Protein AF-A0A7C0ZDJ1-F1 (afdb_monomer_lite)

Sequence (114 aa):
MNFIDAIEGTGCSILQRLYRSYLDSRRDDSEFIGNVKMVIEGIEAFIQAHAELMIQ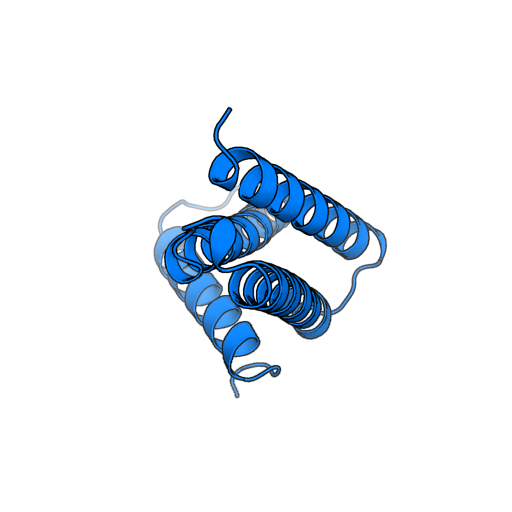SDVVVKVLYNHARQLWLEGDETEAAEKSGDGDGSEEDDSAAYRRYYFDYIYQHGVYPR

Radius of gyration: 15.92 Å; chains: 1; bounding box: 42×29×43 Å

pLDDT: mean 84.37, std 15.53, range [42.53, 98.06]

Foldseek 3Di:
DAVLCVLLVVLLVVLVVLLVVCVVVVDDLLVSLVVLLVSLVVSLVVCVVPCVSVDDSVVSSVSSLVSNLVSVLVVVVVVVPVVDDDDDPDCVVVVSVVSSVQSVCSNVPSDGDD

Secondary structure (DSSP, 8-state):
--HHHHHHHHHHHHHHHHHHHHHHHT--HHHHHHHHHHHHHHHHHHHHH-GGG---HHHHHHHHHHHHHHHHHHHHHHHHHHH-S---TTSHHHHHHHHHHHHHHHHHHSS---

Structure (mmCIF, N/CA/C/O backbone):
data_AF-A0A7C0ZDJ1-F1
#
_entry.id   AF-A0A7C0ZDJ1-F1
#
loop_
_atom_site.group_PDB
_atom_site.id
_atom_site.type_symbol
_atom_site.label_atom_id
_atom_site.label_alt_id
_atom_site.label_comp_id
_atom_site.label_asym_id
_atom_site.label_entity_id
_atom_site.label_seq_id
_atom_site.pdbx_PDB_ins_code
_atom_site.Cartn_x
_atom_site.Cartn_y
_atom_site.Cartn_z
_atom_site.occupancy
_atom_site.B_iso_or_equiv
_atom_site.auth_seq_id
_atom_site.auth_comp_id
_atom_site.auth_asym_id
_atom_site.auth_atom_id
_atom_site.pdbx_PDB_model_num
ATOM 1 N N . MET A 1 1 ? -0.540 8.609 21.889 1.00 59.97 1 MET A N 1
ATOM 2 C CA . MET A 1 1 ? -0.677 7.871 20.623 1.00 59.97 1 MET A CA 1
ATOM 3 C C . MET A 1 1 ? -2.143 7.529 20.492 1.00 59.97 1 MET A C 1
ATOM 5 O O . MET A 1 1 ? -2.674 6.916 21.414 1.00 59.97 1 MET A O 1
ATOM 9 N N . ASN A 1 2 ? -2.823 8.066 19.481 1.00 84.19 2 ASN A N 1
ATOM 10 C CA . ASN A 1 2 ? -4.236 7.760 19.260 1.00 84.19 2 ASN A CA 1
ATOM 11 C C . ASN A 1 2 ? -4.340 6.385 18.541 1.00 84.19 2 ASN A C 1
ATOM 13 O O . ASN A 1 2 ? -3.336 5.855 18.059 1.00 84.19 2 ASN A O 1
ATOM 17 N N . PHE A 1 3 ? -5.525 5.768 18.504 1.00 84.38 3 PHE A N 1
ATOM 18 C CA . PHE A 1 3 ? -5.713 4.477 17.818 1.00 84.38 3 PHE A CA 1
ATOM 19 C C . PHE A 1 3 ? -5.462 4.564 16.303 1.00 84.38 3 PHE A C 1
ATOM 21 O O . PHE A 1 3 ? -5.060 3.574 15.698 1.00 84.38 3 PHE A O 1
ATOM 28 N N . ILE A 1 4 ? -5.648 5.747 15.712 1.00 88.69 4 ILE A N 1
ATOM 29 C CA . ILE A 1 4 ? -5.416 6.020 14.289 1.00 88.69 4 ILE A CA 1
ATOM 30 C C . ILE A 1 4 ? -3.925 5.860 13.965 1.00 88.69 4 ILE A C 1
ATOM 32 O O . ILE A 1 4 ? -3.585 5.021 13.141 1.00 88.69 4 ILE A O 1
ATOM 36 N N . ASP A 1 5 ? -3.040 6.540 14.698 1.00 89.12 5 ASP A N 1
ATOM 37 C CA . ASP A 1 5 ? -1.581 6.482 14.555 1.00 89.12 5 ASP A CA 1
ATOM 38 C C . ASP A 1 5 ? -1.072 5.033 14.659 1.00 89.12 5 ASP A C 1
ATOM 40 O O . ASP A 1 5 ? -0.142 4.627 13.962 1.00 89.12 5 ASP A O 1
ATOM 44 N N . ALA A 1 6 ? -1.671 4.238 15.554 1.00 92.12 6 ALA A N 1
ATOM 45 C CA . ALA A 1 6 ? -1.299 2.840 15.754 1.00 92.12 6 ALA A CA 1
ATOM 46 C C . ALA A 1 6 ? -1.708 1.952 14.571 1.00 92.12 6 ALA A C 1
ATOM 48 O O . ALA A 1 6 ? -0.913 1.116 14.131 1.00 92.12 6 ALA A O 1
ATOM 49 N N . ILE A 1 7 ? -2.920 2.133 14.041 1.00 94.06 7 ILE A N 1
ATOM 50 C CA . ILE A 1 7 ? -3.407 1.380 12.879 1.00 94.06 7 ILE A CA 1
ATOM 51 C C . ILE A 1 7 ? -2.649 1.801 11.619 1.00 94.06 7 ILE A C 1
ATOM 53 O O . ILE A 1 7 ? -2.171 0.935 10.889 1.00 94.06 7 ILE A O 1
ATOM 57 N N . GLU A 1 8 ? -2.472 3.104 11.395 1.00 94.50 8 GLU A N 1
ATOM 58 C CA . GLU A 1 8 ? -1.689 3.644 10.281 1.00 94.50 8 GLU A CA 1
ATOM 59 C C . GLU A 1 8 ? -0.251 3.132 10.327 1.00 94.50 8 GLU A C 1
ATOM 61 O O . GLU A 1 8 ? 0.229 2.553 9.355 1.00 94.50 8 GLU A O 1
ATOM 66 N N . GLY A 1 9 ? 0.422 3.253 11.476 1.00 94.88 9 GLY A N 1
ATOM 67 C CA . GLY A 1 9 ? 1.792 2.772 11.645 1.00 94.88 9 GLY A CA 1
ATOM 68 C C . GLY A 1 9 ? 1.924 1.266 11.405 1.00 94.88 9 GLY A C 1
ATOM 69 O O . GLY A 1 9 ? 2.884 0.816 10.773 1.00 94.88 9 GLY A O 1
ATOM 70 N N . THR A 1 10 ? 0.939 0.482 11.850 1.00 96.56 10 THR A N 1
ATOM 71 C CA . THR A 1 10 ? 0.906 -0.968 11.610 1.00 96.56 10 THR A CA 1
ATOM 72 C C . THR A 1 10 ? 0.697 -1.277 10.128 1.00 96.56 10 THR A C 1
ATOM 74 O O . THR A 1 10 ? 1.449 -2.070 9.561 1.00 96.56 10 THR A O 1
ATOM 77 N N . GLY A 1 11 ? -0.269 -0.625 9.478 1.00 97.06 11 GLY A N 1
ATOM 78 C CA . GLY A 1 11 ? -0.540 -0.800 8.054 1.00 97.06 11 GLY A CA 1
ATOM 79 C C . GLY A 1 11 ? 0.656 -0.412 7.185 1.00 97.06 11 GLY A C 1
ATOM 80 O O . GLY A 1 11 ? 1.088 -1.209 6.355 1.00 97.06 11 GLY A O 1
ATOM 81 N N . CYS A 1 12 ? 1.271 0.746 7.437 1.00 96.88 12 CYS A N 1
ATOM 82 C CA . CYS A 1 12 ? 2.495 1.174 6.755 1.00 96.88 12 CYS A CA 1
ATOM 83 C C . CYS A 1 12 ? 3.639 0.166 6.945 1.00 96.88 12 CYS A C 1
ATOM 85 O O . CYS A 1 12 ? 4.319 -0.185 5.984 1.00 96.88 12 CYS A O 1
ATOM 87 N N . SER A 1 13 ? 3.813 -0.376 8.156 1.00 97.25 13 SER A N 1
ATOM 88 C CA . SER A 1 13 ? 4.843 -1.392 8.424 1.00 97.25 13 SER A CA 1
ATOM 89 C C . SER A 1 13 ? 4.610 -2.687 7.633 1.00 97.25 13 SER A C 1
ATOM 91 O O . SER A 1 13 ? 5.561 -3.278 7.113 1.00 97.25 13 SER A O 1
ATOM 93 N N . ILE A 1 14 ? 3.352 -3.125 7.511 1.00 97.62 14 ILE A N 1
ATOM 94 C CA . ILE A 1 14 ? 2.975 -4.295 6.704 1.00 97.62 14 ILE A CA 1
ATOM 95 C C . ILE A 1 14 ? 3.262 -4.031 5.223 1.00 97.62 14 ILE A C 1
ATOM 97 O O . ILE A 1 14 ? 3.913 -4.852 4.573 1.00 97.62 14 ILE A O 1
ATOM 101 N N . LEU A 1 15 ? 2.834 -2.880 4.700 1.00 97.06 15 LEU A N 1
ATOM 102 C CA . LEU A 1 15 ? 3.053 -2.486 3.307 1.00 97.06 15 LEU A CA 1
ATOM 103 C C . LEU A 1 15 ? 4.546 -2.401 2.972 1.00 97.06 15 LEU A C 1
ATOM 105 O O . LEU A 1 15 ? 4.981 -2.939 1.957 1.00 97.06 15 LEU A O 1
ATOM 109 N N . GLN A 1 16 ? 5.357 -1.828 3.863 1.00 95.06 16 GLN A N 1
ATOM 110 C CA . GLN A 1 16 ? 6.806 -1.776 3.690 1.00 95.06 16 GLN A CA 1
ATOM 111 C C . GLN A 1 16 ? 7.434 -3.177 3.673 1.00 95.06 16 GLN A C 1
ATOM 113 O O . GLN A 1 16 ? 8.360 -3.442 2.902 1.00 95.06 16 GLN A O 1
ATOM 118 N N . ARG A 1 17 ? 6.942 -4.106 4.5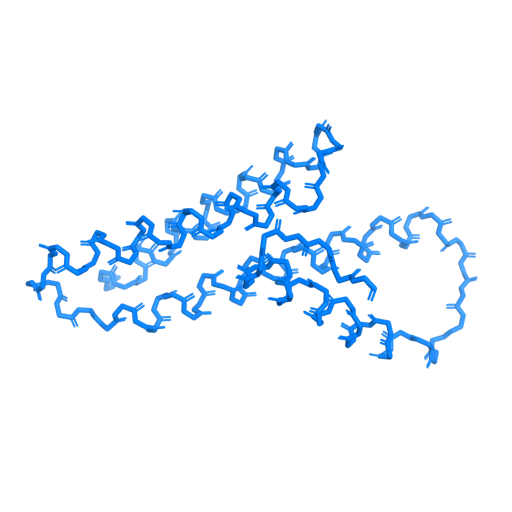02 1.00 94.31 17 ARG A N 1
ATOM 119 C CA . ARG A 1 17 ? 7.421 -5.495 4.498 1.00 94.31 17 ARG A CA 1
ATOM 120 C C . ARG A 1 17 ? 7.033 -6.228 3.214 1.00 94.31 17 ARG A C 1
ATOM 122 O O . ARG A 1 17 ? 7.871 -6.956 2.682 1.00 94.31 17 ARG A O 1
ATOM 129 N N . LEU A 1 18 ? 5.811 -6.022 2.721 1.00 93.12 18 LEU A N 1
ATOM 130 C CA . LEU A 1 18 ? 5.364 -6.547 1.430 1.00 93.12 18 LEU A CA 1
ATOM 131 C C . LEU A 1 18 ? 6.221 -6.006 0.290 1.00 93.12 18 LEU A C 1
ATOM 133 O O . LEU A 1 18 ? 6.662 -6.785 -0.549 1.00 93.12 18 LEU A O 1
ATOM 137 N N . TYR A 1 19 ? 6.520 -4.708 0.307 1.00 92.31 19 TYR A N 1
ATOM 138 C CA . TYR A 1 19 ? 7.348 -4.077 -0.712 1.00 92.31 19 TYR A CA 1
ATOM 139 C C . TYR A 1 19 ? 8.766 -4.657 -0.751 1.00 92.31 19 TYR A C 1
ATOM 141 O O . TYR A 1 19 ? 9.255 -5.041 -1.808 1.00 92.31 19 TYR A O 1
ATOM 149 N N . ARG A 1 20 ? 9.401 -4.849 0.414 1.00 90.12 20 ARG A N 1
ATOM 150 C CA . ARG A 1 20 ? 10.706 -5.534 0.487 1.00 90.12 20 ARG A CA 1
ATOM 151 C C . ARG A 1 20 ? 10.646 -6.950 -0.087 1.00 90.12 20 ARG A C 1
ATOM 153 O O . ARG A 1 20 ? 11.523 -7.338 -0.844 1.00 90.12 20 ARG A O 1
ATOM 160 N N . SER A 1 21 ? 9.593 -7.706 0.230 1.00 89.38 21 SER A N 1
ATOM 161 C CA . SER A 1 21 ? 9.411 -9.048 -0.335 1.00 89.38 21 SER A CA 1
ATOM 162 C C . SER A 1 21 ? 9.207 -9.021 -1.852 1.00 89.38 21 SER A C 1
ATOM 164 O O . SER A 1 21 ? 9.656 -9.937 -2.538 1.00 89.38 21 SER A O 1
ATOM 166 N N . TYR A 1 22 ? 8.510 -8.011 -2.373 1.00 88.75 22 TYR A N 1
ATOM 167 C CA . TYR A 1 22 ? 8.322 -7.805 -3.806 1.00 88.75 22 TYR A CA 1
ATOM 168 C C . TYR A 1 22 ? 9.672 -7.590 -4.509 1.00 88.75 22 TYR A C 1
ATOM 170 O O . TYR A 1 22 ? 9.973 -8.335 -5.446 1.00 88.75 22 TYR A O 1
ATOM 178 N N . LEU A 1 23 ? 10.516 -6.694 -3.978 1.00 86.44 23 LEU A N 1
ATOM 179 C CA . LEU A 1 23 ? 11.871 -6.445 -4.486 1.00 86.44 23 LEU A CA 1
ATOM 180 C C . LEU A 1 23 ? 12.732 -7.7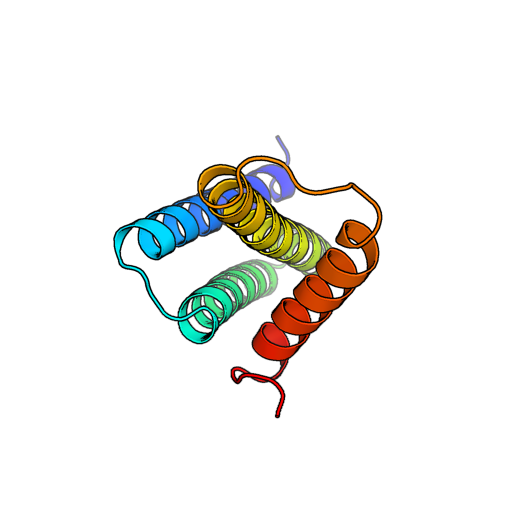18 -4.472 1.00 86.44 23 LEU A C 1
ATOM 182 O O . LEU A 1 23 ? 13.357 -8.062 -5.474 1.00 86.44 23 LEU A O 1
ATOM 186 N N . ASP A 1 24 ? 12.699 -8.474 -3.370 1.00 83.75 24 ASP A N 1
ATOM 187 C CA . ASP A 1 24 ? 13.502 -9.693 -3.208 1.00 83.75 24 ASP A CA 1
ATOM 188 C C . ASP A 1 24 ? 13.124 -10.807 -4.203 1.00 83.75 24 ASP A C 1
ATOM 190 O O . ASP A 1 24 ? 13.971 -11.627 -4.563 1.00 83.75 24 ASP A O 1
ATOM 194 N N . SER A 1 25 ? 11.859 -10.869 -4.645 1.00 75.88 25 SER A N 1
ATOM 195 C CA . SER A 1 25 ? 11.377 -11.949 -5.525 1.00 75.88 25 SER A CA 1
ATOM 196 C C . SER A 1 25 ? 11.129 -11.547 -6.984 1.00 75.88 25 SER A C 1
ATOM 198 O O . SER A 1 25 ? 10.705 -12.412 -7.750 1.00 75.88 25 SER A O 1
ATOM 200 N N . ARG A 1 26 ? 11.399 -10.290 -7.384 1.00 68.62 26 ARG A N 1
ATOM 201 C CA . ARG A 1 26 ? 11.089 -9.748 -8.729 1.00 68.62 26 ARG A CA 1
ATOM 202 C C . ARG A 1 26 ? 9.668 -10.099 -9.188 1.00 68.62 26 ARG A C 1
ATOM 204 O O . ARG A 1 26 ? 9.467 -10.623 -10.285 1.00 68.62 26 ARG A O 1
ATOM 211 N N . ARG A 1 27 ? 8.697 -9.916 -8.292 1.00 67.69 27 ARG A N 1
ATOM 212 C CA . ARG A 1 27 ? 7.293 -10.240 -8.579 1.00 67.69 27 ARG A CA 1
ATOM 213 C C . ARG A 1 27 ? 6.682 -9.208 -9.518 1.00 67.69 27 ARG A C 1
ATOM 215 O O . ARG A 1 27 ? 7.239 -8.140 -9.720 1.00 67.69 27 ARG A O 1
ATOM 222 N N . ASP A 1 28 ? 5.547 -9.564 -10.098 1.00 83.50 28 ASP A N 1
ATOM 223 C CA . ASP A 1 28 ? 4.804 -8.701 -11.012 1.00 83.50 28 ASP A CA 1
ATOM 224 C C . ASP A 1 28 ? 4.166 -7.520 -10.252 1.00 83.50 28 ASP A C 1
ATOM 226 O O . ASP A 1 28 ? 3.644 -7.721 -9.149 1.00 83.50 28 ASP A O 1
ATOM 230 N N . ASP A 1 29 ? 4.162 -6.302 -10.817 1.00 86.50 29 ASP A N 1
ATOM 231 C CA . ASP A 1 29 ? 3.560 -5.129 -10.151 1.00 86.50 29 ASP A CA 1
ATOM 232 C C . ASP A 1 29 ? 2.082 -5.359 -9.867 1.00 86.50 29 ASP A C 1
ATOM 234 O O . ASP A 1 29 ? 1.579 -4.967 -8.815 1.00 86.50 29 ASP A O 1
ATOM 238 N N . SER A 1 30 ? 1.391 -6.055 -10.775 1.00 87.75 30 SER A N 1
ATOM 239 C CA . SER A 1 30 ? -0.014 -6.415 -10.595 1.00 87.75 30 SER A CA 1
ATOM 240 C C . SER A 1 30 ? -0.247 -7.271 -9.344 1.00 87.75 30 SER A C 1
ATOM 242 O O . SER A 1 30 ? -1.233 -7.075 -8.629 1.00 87.75 30 SER A O 1
ATOM 244 N N . GLU A 1 31 ? 0.703 -8.146 -9.005 1.00 89.06 31 GLU A N 1
ATOM 245 C CA . GLU A 1 31 ? 0.659 -8.963 -7.795 1.00 89.06 31 GLU A CA 1
ATOM 246 C C . GLU A 1 31 ? 0.939 -8.113 -6.550 1.00 89.06 31 GLU A C 1
ATOM 248 O O . GLU A 1 31 ? 0.210 -8.208 -5.560 1.00 89.06 31 GLU A O 1
ATOM 253 N N . PHE A 1 32 ? 1.968 -7.257 -6.578 1.00 91.12 32 PHE A N 1
ATOM 254 C CA . PHE A 1 32 ? 2.275 -6.379 -5.445 1.00 91.12 32 PHE A CA 1
ATOM 255 C C . PHE A 1 32 ? 1.133 -5.406 -5.154 1.00 91.12 32 PHE A C 1
ATOM 257 O O . PHE A 1 32 ? 0.659 -5.342 -4.020 1.00 91.12 32 PHE A O 1
ATOM 264 N N . ILE A 1 33 ? 0.653 -4.691 -6.167 1.00 94.56 33 ILE A N 1
ATOM 265 C CA . ILE A 1 33 ? -0.424 -3.708 -6.029 1.00 94.56 33 ILE A CA 1
ATOM 266 C C . ILE A 1 33 ? -1.736 -4.405 -5.632 1.00 94.56 33 ILE A C 1
ATOM 268 O O . ILE A 1 33 ? -2.479 -3.889 -4.793 1.00 94.56 33 ILE A O 1
ATOM 272 N N . GLY A 1 34 ? -1.991 -5.618 -6.133 1.00 94.38 34 GLY A N 1
ATOM 273 C CA . GLY A 1 34 ? -3.087 -6.463 -5.654 1.00 94.38 34 GLY A CA 1
ATOM 274 C C . GLY A 1 34 ? -2.966 -6.806 -4.163 1.00 94.38 34 GLY A C 1
ATOM 275 O O . GLY A 1 34 ? -3.938 -6.687 -3.416 1.00 94.38 34 GLY A O 1
ATOM 276 N N . ASN A 1 35 ? -1.765 -7.155 -3.691 1.00 94.50 35 ASN A N 1
ATOM 277 C CA . ASN A 1 35 ? -1.505 -7.414 -2.270 1.00 94.50 35 ASN A CA 1
ATOM 278 C C . ASN A 1 35 ? -1.680 -6.160 -1.401 1.00 94.50 35 ASN A C 1
ATOM 280 O O . ASN A 1 35 ? -2.237 -6.251 -0.307 1.00 94.50 35 ASN A O 1
ATOM 284 N N . VAL A 1 36 ? -1.253 -4.989 -1.887 1.00 96.50 36 VAL A N 1
ATOM 285 C CA . VAL A 1 36 ? -1.495 -3.696 -1.227 1.00 96.50 36 VAL A CA 1
ATOM 286 C C . VAL A 1 36 ? -2.991 -3.482 -1.013 1.00 96.50 36 VAL A C 1
ATOM 288 O O . VAL A 1 36 ? -3.413 -3.184 0.105 1.00 96.50 36 VAL A O 1
ATOM 291 N N . LYS A 1 37 ? -3.798 -3.676 -2.063 1.00 97.25 37 LYS A N 1
ATOM 292 C CA . LYS A 1 37 ? -5.254 -3.534 -1.990 1.00 97.25 37 LYS A CA 1
ATOM 293 C C . LYS A 1 37 ? -5.864 -4.455 -0.937 1.00 97.25 37 LYS A C 1
ATOM 295 O O . LYS A 1 37 ? -6.610 -3.978 -0.090 1.00 97.25 37 LYS A O 1
ATOM 300 N N . MET A 1 38 ? -5.478 -5.732 -0.920 1.00 97.31 38 MET A N 1
ATOM 301 C CA . MET A 1 38 ? -5.976 -6.693 0.074 1.00 97.31 38 MET A CA 1
ATOM 302 C C . MET A 1 38 ? -5.652 -6.283 1.518 1.00 97.31 38 MET A C 1
ATOM 304 O O . MET A 1 38 ? -6.481 -6.461 2.410 1.00 97.31 38 MET A O 1
ATOM 308 N N . VAL A 1 39 ? -4.467 -5.717 1.771 1.00 97.75 39 VAL A N 1
ATOM 309 C CA . VAL A 1 39 ? -4.109 -5.206 3.106 1.00 97.75 39 VAL A CA 1
ATOM 310 C C . VAL A 1 39 ? -4.980 -4.016 3.495 1.00 97.75 39 VAL A C 1
ATOM 312 O O . VAL A 1 39 ? -5.485 -3.976 4.617 1.00 97.75 39 VAL A O 1
ATOM 315 N N . ILE A 1 40 ? -5.169 -3.061 2.582 1.00 98.06 40 ILE A N 1
ATOM 316 C CA . ILE A 1 40 ? -5.979 -1.863 2.833 1.00 98.06 40 ILE A CA 1
ATOM 317 C C . ILE A 1 40 ? -7.441 -2.245 3.088 1.00 98.06 40 ILE A C 1
ATOM 319 O O . ILE A 1 40 ? -8.010 -1.796 4.080 1.00 98.06 40 ILE A O 1
ATOM 323 N N . GLU A 1 41 ? -8.018 -3.123 2.265 1.00 97.75 41 GLU A N 1
ATOM 324 C CA . GLU A 1 41 ? -9.384 -3.636 2.440 1.00 97.75 41 GLU A CA 1
ATOM 325 C C . GLU A 1 41 ? -9.538 -4.399 3.766 1.00 97.75 41 GLU A C 1
ATOM 327 O O . GLU A 1 41 ? -10.538 -4.242 4.466 1.00 97.75 41 GLU A O 1
ATOM 332 N N . GLY A 1 42 ? -8.531 -5.183 4.167 1.00 97.75 42 GLY A N 1
ATOM 333 C CA . GLY A 1 42 ? -8.532 -5.879 5.455 1.00 97.75 42 GLY A CA 1
ATOM 334 C C . GLY A 1 42 ? -8.505 -4.929 6.657 1.00 97.75 42 GLY A C 1
ATOM 335 O O . GLY A 1 42 ? -9.221 -5.147 7.636 1.00 97.75 42 GLY A O 1
ATOM 336 N N . ILE A 1 43 ? -7.711 -3.856 6.585 1.00 96.56 43 ILE A N 1
ATOM 337 C CA . ILE A 1 43 ? -7.653 -2.824 7.632 1.00 96.56 43 ILE A CA 1
ATOM 338 C C . ILE A 1 43 ? -8.954 -2.016 7.668 1.00 96.56 43 ILE A C 1
ATOM 340 O O . ILE A 1 43 ? -9.476 -1.752 8.750 1.00 96.56 43 ILE A O 1
ATOM 344 N N . GLU A 1 44 ? -9.508 -1.661 6.510 1.00 96.44 44 GLU A N 1
ATOM 345 C CA . GLU A 1 44 ? -10.806 -0.996 6.419 1.00 96.44 44 GLU A CA 1
ATOM 346 C C . GLU A 1 44 ? -11.909 -1.848 7.057 1.00 96.44 44 GLU A C 1
ATOM 348 O O . GLU A 1 44 ? -12.642 -1.356 7.917 1.00 96.44 44 GLU A O 1
ATOM 353 N N . ALA A 1 45 ? -11.981 -3.135 6.707 1.00 96.62 45 ALA A N 1
ATOM 354 C CA . ALA A 1 45 ? -12.940 -4.068 7.288 1.00 96.62 45 ALA A CA 1
ATOM 355 C C . ALA A 1 45 ? -12.766 -4.196 8.810 1.00 96.62 45 ALA A C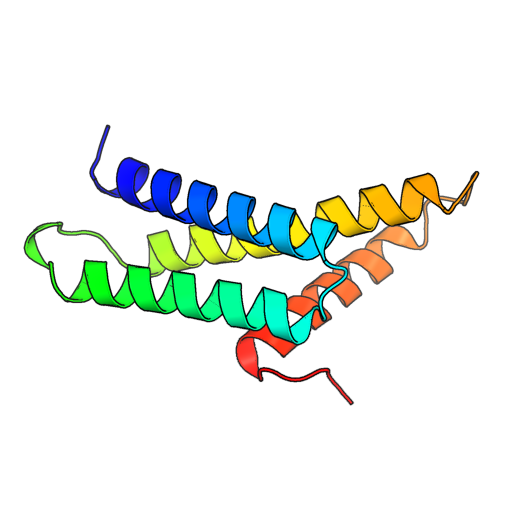 1
ATOM 357 O O . ALA A 1 45 ? -13.755 -4.242 9.543 1.00 96.62 45 ALA A O 1
ATOM 358 N N . PHE A 1 46 ? -11.523 -4.203 9.304 1.00 95.75 46 PHE A N 1
ATOM 359 C CA . PHE A 1 46 ? -11.243 -4.193 10.739 1.00 95.75 46 PHE A CA 1
ATOM 360 C C . PHE A 1 46 ? -11.798 -2.934 11.418 1.00 95.75 46 PHE A C 1
ATOM 362 O O . PHE A 1 46 ? -12.491 -3.056 12.425 1.00 95.75 46 PHE A O 1
ATOM 369 N N . ILE A 1 47 ? -11.550 -1.743 10.866 1.00 94.44 47 ILE A N 1
ATOM 370 C CA . ILE A 1 47 ? -12.055 -0.480 11.430 1.00 94.44 47 ILE A CA 1
ATOM 371 C C . ILE A 1 47 ? -13.587 -0.459 11.421 1.00 94.44 47 ILE A C 1
ATOM 373 O O . ILE A 1 47 ? -14.204 -0.118 12.428 1.00 94.44 47 ILE A O 1
ATOM 377 N N . GLN A 1 48 ? -14.208 -0.859 10.310 1.00 93.25 48 GLN A N 1
ATOM 378 C CA . GLN A 1 48 ? -15.666 -0.892 10.176 1.00 93.25 48 GLN A CA 1
ATOM 379 C C . GLN A 1 48 ? -16.322 -1.874 11.158 1.00 93.25 48 GLN A C 1
ATOM 381 O O . GLN A 1 48 ? -17.407 -1.597 11.668 1.00 93.25 48 GLN A O 1
ATOM 386 N N . ALA A 1 49 ? -15.664 -2.999 11.457 1.00 95.00 49 ALA A N 1
ATOM 387 C CA . ALA A 1 49 ? -16.134 -3.969 12.445 1.00 95.00 49 ALA A CA 1
ATOM 388 C C . ALA A 1 49 ? -16.015 -3.475 13.901 1.00 95.00 49 ALA A C 1
ATOM 390 O O . ALA A 1 49 ? -16.694 -4.016 14.771 1.00 95.00 49 ALA A O 1
ATOM 391 N N . HIS A 1 50 ? -15.190 -2.454 14.154 1.00 91.88 50 HIS A N 1
ATOM 392 C CA . HIS A 1 50 ? -14.903 -1.906 15.483 1.00 91.88 50 HIS A CA 1
ATOM 393 C C . HIS A 1 50 ? -15.273 -0.416 15.540 1.00 91.88 50 HIS A C 1
ATOM 395 O O . HIS A 1 50 ? -14.435 0.462 15.773 1.00 91.88 50 HIS A O 1
ATOM 401 N N . ALA A 1 51 ? -16.552 -0.110 15.300 1.00 82.88 51 ALA A N 1
ATOM 402 C CA . ALA A 1 51 ? -17.072 1.260 15.261 1.00 82.88 51 ALA A CA 1
ATOM 403 C C . ALA A 1 51 ? -16.848 2.045 16.574 1.00 82.88 51 ALA A C 1
ATOM 405 O O . ALA A 1 51 ? -16.825 3.278 16.563 1.00 82.88 51 ALA A O 1
ATOM 406 N N . GLU A 1 52 ? -16.636 1.356 17.700 1.00 87.38 52 GLU A N 1
ATOM 407 C CA . GLU A 1 52 ? -16.263 1.941 18.992 1.00 87.38 52 GLU A CA 1
ATOM 408 C C . GLU A 1 52 ? -14.946 2.721 18.957 1.00 87.38 52 GLU A C 1
ATOM 410 O O . GLU A 1 52 ? -14.733 3.598 19.794 1.00 87.38 52 GLU A O 1
ATOM 415 N N . LEU A 1 53 ? -14.079 2.444 17.978 1.00 84.12 53 LEU A N 1
ATOM 416 C CA . LEU A 1 53 ? -12.830 3.172 17.792 1.00 84.12 53 LEU A CA 1
ATOM 417 C C . LEU A 1 53 ? -13.072 4.622 17.334 1.00 84.12 53 LEU A C 1
ATOM 419 O O . LEU A 1 53 ? -12.169 5.447 17.456 1.00 84.12 53 LEU A O 1
ATOM 423 N N . MET A 1 54 ? -14.276 4.946 16.833 1.00 85.38 54 MET A N 1
ATOM 424 C CA . MET A 1 54 ? -14.643 6.263 16.282 1.00 85.38 54 MET A CA 1
ATOM 425 C C . MET A 1 54 ? -13.656 6.765 15.212 1.00 85.38 54 MET A C 1
ATOM 427 O O . MET A 1 54 ? -13.433 7.967 15.061 1.00 85.38 54 MET A O 1
ATOM 431 N N . ILE A 1 55 ? -13.052 5.835 14.471 1.00 87.56 55 ILE A N 1
ATOM 432 C CA . ILE A 1 55 ? -12.089 6.122 13.409 1.00 87.56 55 ILE A CA 1
ATOM 433 C C . ILE A 1 55 ? -12.831 6.237 12.083 1.00 87.56 55 ILE A C 1
ATOM 435 O O . ILE A 1 55 ? -13.633 5.378 11.724 1.00 87.56 55 ILE A O 1
ATOM 439 N N . GLN A 1 56 ? -12.519 7.288 11.334 1.00 88.56 56 GLN A N 1
ATOM 440 C CA . GLN A 1 56 ? -12.940 7.437 9.948 1.00 88.56 56 GLN A CA 1
ATOM 441 C C . GLN A 1 56 ? -12.065 6.543 9.058 1.00 88.56 56 GLN A C 1
ATOM 443 O O . GLN A 1 56 ? -10.876 6.813 8.877 1.00 88.56 56 GLN A O 1
ATOM 448 N N . SER A 1 57 ? -12.627 5.435 8.561 1.00 89.25 57 SER A N 1
ATOM 449 C CA . SER A 1 57 ? -11.870 4.436 7.794 1.00 89.25 57 SER A CA 1
ATOM 450 C C . SER A 1 57 ? -11.282 5.010 6.505 1.00 89.25 57 SER A C 1
ATOM 452 O O . SER A 1 57 ? -10.178 4.634 6.124 1.00 89.25 57 SER A O 1
ATOM 454 N N . ASP A 1 58 ? -11.960 5.970 5.876 1.00 91.94 58 ASP A N 1
AT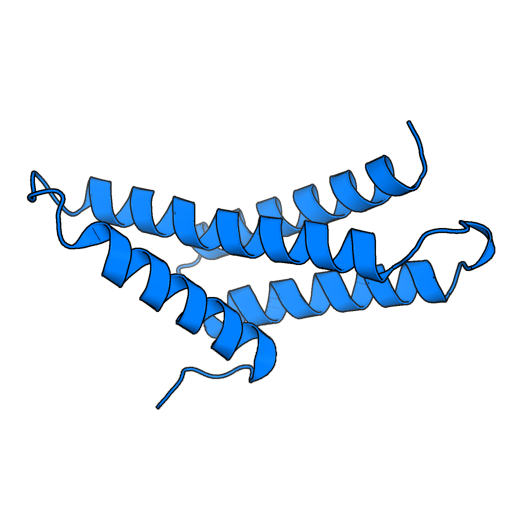OM 455 C CA . ASP A 1 58 ? -11.517 6.658 4.662 1.00 91.94 58 ASP A CA 1
ATOM 456 C C . ASP A 1 58 ? -10.208 7.436 4.860 1.00 91.94 58 ASP A C 1
ATOM 458 O O . ASP A 1 58 ? -9.369 7.468 3.956 1.00 91.94 58 ASP A O 1
ATOM 462 N N . VAL A 1 59 ? -9.992 8.005 6.052 1.00 92.00 59 VAL A N 1
ATOM 463 C CA . VAL A 1 59 ? -8.740 8.694 6.396 1.00 92.00 59 VAL A CA 1
ATOM 464 C C . VAL A 1 59 ? -7.580 7.700 6.394 1.00 92.00 59 VAL A C 1
ATOM 466 O O . VAL A 1 59 ? -6.586 7.920 5.700 1.00 92.00 59 VAL A O 1
ATOM 469 N N . VAL A 1 60 ? -7.739 6.571 7.091 1.00 94.06 60 VAL A N 1
ATOM 470 C CA . VAL A 1 60 ? -6.703 5.530 7.184 1.00 94.06 60 VAL A CA 1
ATOM 471 C C . VAL A 1 60 ? -6.438 4.901 5.815 1.00 94.06 60 VAL A C 1
ATOM 473 O O . VAL A 1 60 ? -5.286 4.787 5.401 1.00 94.06 60 VAL A O 1
ATOM 476 N N . VAL A 1 61 ? -7.491 4.556 5.068 1.00 96.56 61 VAL A N 1
ATOM 477 C CA . VAL A 1 61 ? -7.386 4.000 3.709 1.00 96.56 61 VAL A CA 1
ATOM 478 C C . VAL A 1 61 ? -6.588 4.931 2.800 1.00 96.56 61 VAL A C 1
ATOM 480 O O . VAL A 1 61 ? -5.673 4.486 2.107 1.00 96.56 61 VAL A O 1
ATOM 483 N N . LYS A 1 62 ? -6.876 6.236 2.836 1.00 96.31 62 LYS A N 1
ATOM 484 C CA . LYS A 1 62 ? -6.169 7.230 2.024 1.00 96.31 62 LYS A CA 1
ATOM 485 C C . LYS A 1 62 ? -4.694 7.346 2.405 1.00 96.31 62 LYS A C 1
ATOM 487 O O . LYS A 1 62 ? -3.852 7.475 1.515 1.00 96.31 62 LYS A O 1
ATOM 492 N N . VAL A 1 63 ? -4.370 7.309 3.698 1.00 95.94 63 VAL A N 1
ATOM 493 C CA . VAL A 1 63 ? -2.978 7.336 4.178 1.00 95.94 63 VAL A CA 1
ATOM 494 C C . VAL A 1 63 ? -2.218 6.109 3.681 1.00 95.94 63 VAL A C 1
ATOM 496 O O . VAL A 1 63 ? -1.165 6.256 3.061 1.00 95.94 63 VAL A O 1
ATOM 499 N N . LEU A 1 64 ? -2.780 4.913 3.871 1.00 97.75 64 LEU A N 1
ATOM 500 C CA . LEU A 1 64 ? -2.152 3.657 3.458 1.00 97.75 64 LEU A CA 1
ATOM 501 C C . LEU A 1 64 ? -1.983 3.561 1.939 1.00 97.75 64 LEU A C 1
ATOM 503 O O . LEU A 1 64 ? -0.921 3.159 1.466 1.00 97.75 64 LEU A O 1
ATOM 507 N N . TYR A 1 65 ? -2.990 3.988 1.176 1.00 97.88 65 TYR A N 1
ATOM 508 C CA . TYR A 1 65 ? -2.928 4.047 -0.282 1.00 97.88 65 TYR A CA 1
ATOM 509 C C . TYR A 1 65 ? -1.794 4.952 -0.768 1.00 97.88 65 TYR A C 1
ATOM 511 O O . TYR A 1 65 ? -0.958 4.542 -1.574 1.00 97.88 65 TYR A O 1
ATOM 519 N N . ASN A 1 66 ? -1.739 6.183 -0.249 1.00 96.75 66 ASN A N 1
ATOM 520 C CA . ASN A 1 66 ? -0.705 7.139 -0.629 1.00 96.75 66 ASN A CA 1
ATOM 521 C C . ASN A 1 66 ? 0.687 6.638 -0.245 1.00 96.75 66 ASN A C 1
ATOM 523 O O . ASN A 1 66 ? 1.618 6.794 -1.029 1.00 96.75 66 ASN A O 1
ATOM 527 N N . HIS A 1 67 ? 0.818 6.015 0.928 1.00 96.31 67 HIS A N 1
ATOM 528 C CA . HIS A 1 67 ? 2.073 5.428 1.374 1.00 96.31 67 HIS A CA 1
ATOM 529 C C . HIS A 1 67 ? 2.531 4.290 0.454 1.00 96.31 67 HIS A C 1
ATOM 531 O O . HIS A 1 67 ? 3.675 4.295 0.010 1.00 96.31 67 HIS A O 1
ATOM 537 N N . ALA A 1 68 ? 1.647 3.348 0.116 1.00 95.62 68 ALA A N 1
ATOM 538 C CA . ALA A 1 68 ? 1.978 2.238 -0.776 1.00 95.62 68 ALA A CA 1
ATOM 539 C C . ALA A 1 68 ? 2.365 2.708 -2.184 1.00 95.62 68 ALA A C 1
ATOM 541 O O . ALA A 1 68 ? 3.334 2.210 -2.753 1.00 95.62 68 ALA A O 1
ATOM 542 N N . ARG A 1 69 ? 1.636 3.690 -2.728 1.00 95.25 69 ARG A N 1
ATOM 543 C CA . ARG A 1 69 ? 1.967 4.286 -4.023 1.00 95.25 69 ARG A CA 1
ATOM 544 C C . ARG A 1 69 ? 3.334 4.959 -3.988 1.00 95.25 69 ARG A C 1
ATOM 546 O O . ARG A 1 69 ? 4.120 4.767 -4.905 1.00 95.25 69 ARG A O 1
ATOM 553 N N . GLN A 1 70 ? 3.623 5.718 -2.932 1.00 93.88 70 GLN A N 1
ATOM 554 C CA . GLN A 1 70 ? 4.915 6.383 -2.786 1.00 93.88 70 GLN A CA 1
ATOM 555 C C . GLN A 1 70 ? 6.060 5.369 -2.668 1.00 93.88 70 GLN A C 1
ATOM 557 O O . GLN A 1 70 ? 7.059 5.521 -3.359 1.00 93.88 70 GLN A O 1
ATOM 562 N N . LEU A 1 71 ? 5.883 4.300 -1.879 1.00 91.62 71 LEU A N 1
ATOM 563 C CA . LEU A 1 71 ? 6.863 3.212 -1.769 1.00 91.62 71 LEU A CA 1
ATOM 564 C C . LEU A 1 71 ? 7.209 2.601 -3.133 1.00 91.62 71 LEU A C 1
ATOM 566 O O . LEU A 1 71 ? 8.379 2.356 -3.412 1.00 91.62 71 LEU A O 1
ATOM 570 N N . TRP A 1 72 ? 6.195 2.357 -3.965 1.00 91.56 72 TRP A N 1
ATOM 571 C CA . TRP A 1 72 ? 6.384 1.774 -5.292 1.00 91.56 72 TRP A CA 1
ATOM 572 C C . TRP A 1 72 ? 7.091 2.740 -6.252 1.00 91.56 72 TRP A C 1
ATOM 574 O O . TRP A 1 72 ? 8.039 2.347 -6.923 1.00 91.56 72 TRP A O 1
ATOM 584 N N . LEU A 1 73 ? 6.686 4.015 -6.268 1.00 89.06 73 LEU A N 1
ATOM 585 C CA . LEU A 1 73 ? 7.304 5.037 -7.121 1.00 89.06 73 LEU A CA 1
ATOM 586 C C . LEU A 1 73 ? 8.779 5.283 -6.768 1.00 89.06 73 LEU A C 1
ATOM 588 O O . LEU A 1 73 ? 9.618 5.343 -7.661 1.00 89.06 73 LEU A O 1
ATOM 592 N N . GLU A 1 74 ? 9.102 5.405 -5.477 1.00 85.94 74 GLU A N 1
ATOM 593 C CA . GLU A 1 74 ? 10.464 5.716 -5.014 1.00 85.94 74 GLU A CA 1
ATOM 594 C C . GLU A 1 74 ? 11.449 4.567 -5.242 1.00 85.94 74 GLU A C 1
ATOM 596 O O . GLU A 1 74 ? 12.628 4.791 -5.534 1.00 85.94 74 GLU A O 1
ATOM 601 N N . GLY A 1 75 ? 11.009 3.316 -5.090 1.00 75.38 75 GLY A N 1
ATOM 602 C CA . GLY A 1 75 ? 11.927 2.206 -5.309 1.00 75.38 75 GLY A CA 1
ATOM 603 C C . GLY A 1 75 ? 12.169 1.898 -6.788 1.00 75.38 75 GLY A C 1
ATOM 604 O O . GLY A 1 75 ? 13.261 1.439 -7.107 1.00 75.38 75 GLY A O 1
ATOM 605 N N . ASP A 1 76 ? 11.244 2.246 -7.686 1.00 62.09 76 ASP A N 1
ATOM 606 C CA . ASP A 1 76 ? 11.495 2.215 -9.134 1.00 62.09 76 ASP A CA 1
ATOM 607 C C . ASP A 1 76 ? 12.472 3.328 -9.560 1.00 62.09 76 ASP A C 1
ATOM 609 O O . ASP A 1 76 ? 13.378 3.096 -10.356 1.00 62.09 76 ASP A O 1
ATOM 613 N N . GLU A 1 77 ? 12.385 4.521 -8.957 1.00 60.19 77 GLU A N 1
ATOM 614 C CA . GLU A 1 77 ? 13.371 5.598 -9.159 1.00 60.19 77 GLU A CA 1
ATOM 615 C C . GLU A 1 77 ? 14.774 5.201 -8.687 1.00 60.19 77 GLU A C 1
ATOM 617 O O . GLU A 1 77 ? 15.763 5.515 -9.349 1.00 60.19 77 GLU A O 1
ATOM 622 N N . THR A 1 78 ? 14.870 4.452 -7.587 1.00 60.00 78 THR A N 1
ATOM 623 C CA . THR A 1 78 ? 16.151 3.930 -7.091 1.00 60.00 78 THR A CA 1
ATOM 624 C C . THR A 1 78 ? 16.729 2.882 -8.050 1.00 60.00 78 THR A C 1
ATOM 626 O O . THR A 1 78 ? 17.908 2.946 -8.393 1.00 60.00 78 THR A O 1
ATOM 629 N N . GLU A 1 79 ? 15.904 1.963 -8.567 1.00 57.78 79 GLU A N 1
ATOM 630 C CA . GLU A 1 79 ? 16.337 0.999 -9.588 1.00 57.78 79 GLU A CA 1
ATOM 631 C C . GLU A 1 79 ? 16.697 1.658 -10.930 1.00 57.78 79 GLU A C 1
ATOM 633 O O . GLU A 1 79 ? 17.618 1.205 -11.619 1.00 57.78 79 GLU A O 1
ATOM 638 N N . ALA A 1 80 ? 15.975 2.707 -11.326 1.00 54.16 80 ALA A N 1
ATOM 639 C CA . ALA A 1 80 ? 16.227 3.457 -12.550 1.00 54.16 80 ALA A CA 1
ATOM 640 C C . ALA A 1 80 ? 17.520 4.276 -12.447 1.00 54.16 80 ALA A C 1
ATOM 642 O O . ALA A 1 80 ? 18.317 4.254 -13.385 1.00 54.16 80 ALA A O 1
ATOM 643 N N . ALA A 1 81 ? 17.780 4.928 -11.311 1.00 54.06 81 ALA A N 1
ATOM 644 C CA . ALA A 1 81 ? 19.015 5.671 -11.057 1.00 54.06 81 ALA A CA 1
ATOM 645 C C . ALA A 1 81 ? 20.251 4.755 -10.990 1.00 54.06 81 ALA A C 1
ATOM 647 O O . ALA A 1 81 ? 21.322 5.125 -11.465 1.00 54.06 81 ALA A O 1
ATOM 648 N N . GLU A 1 82 ? 20.116 3.531 -10.469 1.00 54.44 82 GLU A N 1
ATOM 649 C CA . GLU A 1 82 ? 21.205 2.543 -10.478 1.00 54.44 82 GLU A CA 1
ATOM 650 C C . GLU A 1 82 ? 21.509 1.989 -11.884 1.00 54.44 82 GLU A C 1
ATOM 652 O O . GLU A 1 82 ? 22.644 1.597 -12.164 1.00 54.44 82 GLU A O 1
ATOM 657 N N . LYS A 1 83 ? 20.515 1.958 -12.784 1.00 51.78 83 LYS A N 1
ATOM 658 C CA . LYS A 1 83 ? 20.667 1.481 -14.174 1.00 51.78 83 LYS A CA 1
ATOM 659 C C . LYS A 1 83 ? 21.051 2.590 -15.159 1.00 51.78 83 LYS A C 1
ATOM 661 O O . LYS A 1 83 ? 21.632 2.289 -16.203 1.00 51.78 83 LYS A O 1
ATOM 666 N N . SER A 1 84 ? 20.757 3.847 -14.837 1.00 46.16 84 SER A N 1
ATOM 667 C CA . SER A 1 84 ? 20.958 5.007 -15.710 1.00 46.16 84 SER A CA 1
ATOM 668 C C . SER A 1 84 ? 22.112 5.853 -15.185 1.00 46.16 84 SER A C 1
ATOM 670 O O . SER A 1 84 ? 21.932 6.746 -14.363 1.00 46.16 84 SER A O 1
ATOM 672 N N . GLY A 1 85 ? 23.325 5.580 -15.662 1.00 48.41 85 GLY A N 1
ATOM 673 C CA . GLY A 1 85 ? 24.401 6.558 -15.552 1.00 48.41 85 GLY A CA 1
ATOM 674 C C . GLY A 1 85 ? 24.072 7.770 -16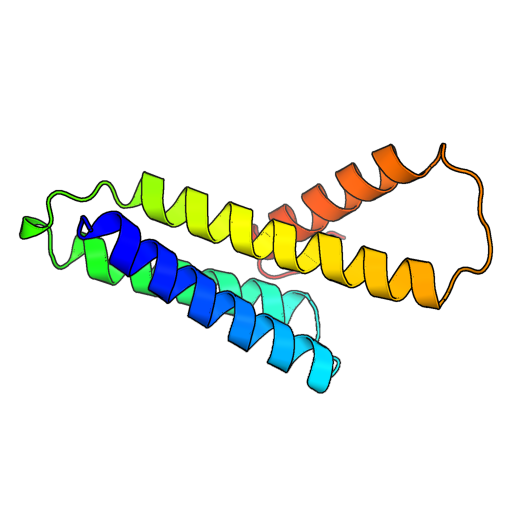.424 1.00 48.41 85 GLY A C 1
ATOM 675 O O . GLY A 1 85 ? 24.198 7.666 -17.637 1.00 48.41 85 GLY A O 1
ATOM 676 N N . ASP A 1 86 ? 23.692 8.876 -15.780 1.00 53.44 86 ASP A N 1
ATOM 677 C CA . ASP A 1 86 ? 23.586 10.246 -16.312 1.00 53.44 86 ASP A CA 1
ATOM 678 C C . ASP A 1 86 ? 22.550 10.455 -17.447 1.00 53.44 86 ASP A C 1
ATOM 680 O O . ASP A 1 86 ? 22.754 10.054 -18.593 1.00 53.44 86 ASP A O 1
ATOM 684 N N . GLY A 1 87 ? 21.431 11.128 -17.143 1.00 42.53 87 GLY A N 1
ATOM 685 C CA . GLY A 1 87 ? 20.386 11.464 -18.118 1.00 42.53 87 GLY A CA 1
ATOM 686 C C . GLY A 1 87 ? 19.518 12.651 -17.685 1.00 42.53 87 GLY A C 1
ATOM 687 O O . GLY A 1 87 ? 18.947 12.645 -16.606 1.00 42.53 87 GLY A O 1
ATOM 688 N N . ASP A 1 88 ? 19.477 13.662 -18.550 1.00 42.56 88 ASP A N 1
ATOM 689 C CA . ASP A 1 88 ? 18.945 15.029 -18.436 1.00 42.56 88 ASP A CA 1
ATOM 690 C C . ASP A 1 88 ? 17.501 15.184 -17.880 1.00 42.56 88 ASP A C 1
ATOM 692 O O . ASP A 1 88 ? 16.547 14.554 -18.339 1.00 42.56 88 ASP A O 1
ATOM 696 N N . GLY A 1 89 ? 17.334 16.083 -16.901 1.00 50.94 89 GLY A N 1
ATOM 697 C CA . GLY A 1 89 ? 16.172 16.211 -16.004 1.00 50.94 89 GLY A CA 1
ATOM 698 C C . GLY A 1 89 ? 14.981 17.017 -16.536 1.00 50.94 89 GLY A C 1
ATOM 699 O O . GLY A 1 89 ? 14.536 17.963 -15.884 1.00 50.94 89 GLY A O 1
ATOM 700 N N . SER A 1 90 ? 14.445 16.659 -17.707 1.00 48.94 90 SER A N 1
ATOM 701 C CA . SER A 1 90 ? 13.204 17.271 -18.232 1.00 48.94 90 SER A CA 1
ATOM 702 C C . SER A 1 90 ? 12.083 16.288 -18.606 1.00 48.94 90 SER A C 1
ATOM 704 O O . SER A 1 90 ? 10.944 16.718 -18.758 1.00 48.94 90 SER A O 1
ATOM 706 N N . GLU A 1 91 ? 12.357 14.979 -18.661 1.00 51.78 91 GLU A N 1
ATOM 707 C CA . GLU A 1 91 ? 11.366 13.915 -18.940 1.00 51.78 91 GLU A CA 1
ATOM 708 C C . GLU A 1 91 ? 10.808 13.239 -17.664 1.00 51.78 91 GLU A C 1
ATOM 710 O O . GLU A 1 91 ? 9.915 12.390 -17.728 1.00 51.78 91 GLU A O 1
ATOM 715 N N . GLU A 1 92 ? 11.311 13.611 -16.483 1.00 55.34 92 GLU A N 1
ATOM 716 C CA . GLU A 1 92 ? 10.964 12.966 -15.208 1.00 55.34 92 GLU A CA 1
ATOM 717 C C . GLU A 1 92 ? 9.516 13.225 -14.759 1.00 55.34 92 GLU A C 1
ATOM 719 O O . GLU A 1 92 ? 8.893 12.335 -14.177 1.00 55.34 92 GLU A O 1
ATOM 724 N N . ASP A 1 93 ? 8.950 14.402 -15.051 1.00 56.62 93 ASP A N 1
ATOM 725 C CA . ASP A 1 93 ? 7.627 14.801 -14.539 1.00 56.62 93 ASP A CA 1
ATOM 726 C C . ASP A 1 93 ? 6.476 14.083 -15.279 1.00 56.62 93 ASP A C 1
ATOM 728 O O . ASP A 1 93 ? 5.544 13.563 -14.656 1.00 56.62 93 ASP A O 1
ATOM 732 N N . ASP A 1 94 ? 6.592 13.933 -16.605 1.00 61.94 94 ASP A N 1
ATOM 733 C CA . ASP A 1 94 ? 5.657 13.141 -17.420 1.00 61.94 94 ASP A CA 1
ATOM 734 C C . ASP A 1 94 ? 5.763 11.642 -17.094 1.00 61.94 94 ASP A C 1
ATOM 736 O O . ASP A 1 94 ? 4.749 10.938 -17.014 1.00 61.94 94 ASP A O 1
ATOM 740 N N . SER A 1 95 ? 6.979 11.156 -16.821 1.00 75.19 95 SER A N 1
ATOM 741 C CA . SER A 1 95 ? 7.225 9.779 -16.383 1.00 75.19 95 SER A CA 1
ATOM 742 C C . SER A 1 95 ? 6.594 9.493 -15.014 1.00 75.19 95 SER A C 1
ATOM 744 O O . SER A 1 95 ? 5.884 8.497 -14.845 1.00 75.19 95 SER A O 1
ATOM 746 N N . ALA A 1 96 ? 6.748 10.396 -14.041 1.00 77.00 96 ALA A N 1
ATOM 747 C CA . ALA A 1 96 ? 6.160 10.249 -12.711 1.00 77.00 96 ALA A CA 1
ATOM 748 C C . ALA A 1 96 ? 4.622 10.297 -12.739 1.00 77.00 96 ALA A C 1
ATOM 750 O O . ALA A 1 96 ? 3.958 9.505 -12.057 1.00 77.00 96 ALA A O 1
ATOM 751 N N . ALA A 1 97 ? 4.036 11.194 -13.539 1.00 82.44 97 ALA A N 1
ATOM 752 C CA . ALA A 1 97 ? 2.590 11.254 -13.744 1.00 82.44 97 ALA A CA 1
ATOM 753 C C . ALA A 1 97 ? 2.053 9.969 -14.396 1.00 82.44 97 ALA A C 1
ATOM 755 O O . ALA A 1 97 ? 1.034 9.427 -13.954 1.00 82.44 97 ALA A O 1
ATOM 756 N N . TYR A 1 98 ? 2.769 9.439 -15.389 1.00 85.06 98 TYR A N 1
ATOM 757 C CA . TYR A 1 98 ? 2.429 8.180 -16.046 1.00 85.06 98 TYR A CA 1
ATOM 758 C C . TYR A 1 98 ? 2.518 6.978 -15.092 1.00 85.06 98 TYR A C 1
ATOM 760 O O . TYR A 1 98 ? 1.586 6.173 -15.023 1.00 85.06 98 TYR A O 1
ATOM 768 N N . ARG A 1 99 ? 3.573 6.886 -14.273 1.00 86.06 99 ARG A N 1
ATOM 769 C CA . ARG A 1 99 ? 3.708 5.839 -13.244 1.00 86.06 99 ARG A CA 1
ATOM 770 C C . ARG A 1 99 ? 2.594 5.905 -12.198 1.00 86.06 99 ARG A C 1
ATOM 772 O O . ARG A 1 99 ? 2.046 4.873 -11.813 1.00 86.06 99 ARG A O 1
ATOM 779 N N . ARG A 1 100 ? 2.204 7.108 -11.759 1.00 91.50 100 ARG A N 1
ATOM 780 C CA . ARG A 1 100 ? 1.053 7.287 -10.852 1.00 91.50 100 ARG A CA 1
ATOM 781 C C . ARG A 1 100 ? -0.235 6.762 -11.472 1.00 91.50 100 ARG A C 1
ATOM 783 O O . ARG A 1 100 ? -0.952 6.016 -10.812 1.00 91.50 100 ARG A O 1
ATOM 790 N N . TYR A 1 101 ? -0.498 7.114 -12.730 1.00 92.69 101 TYR A N 1
ATOM 791 C CA . TYR A 1 101 ? -1.646 6.591 -13.468 1.00 92.69 101 TYR A CA 1
ATOM 792 C C . TYR A 1 101 ? -1.632 5.059 -13.518 1.00 92.69 101 TYR A C 1
ATOM 794 O O . TYR A 1 101 ? -2.654 4.426 -13.271 1.00 92.69 101 TYR A O 1
ATOM 802 N N . TYR A 1 102 ? -0.471 4.465 -13.783 1.00 92.00 102 TYR A N 1
ATOM 803 C CA . TYR A 1 102 ? -0.310 3.019 -13.859 1.00 92.00 102 TYR A CA 1
ATOM 804 C C . TYR A 1 102 ? -0.628 2.321 -12.533 1.00 92.00 102 TYR A C 1
ATOM 806 O O . TYR A 1 102 ? -1.432 1.387 -12.505 1.00 92.00 102 TYR A O 1
ATOM 814 N N . PHE A 1 103 ? -0.069 2.822 -11.427 1.00 94.19 103 PHE A N 1
ATOM 815 C CA . PHE A 1 103 ? -0.366 2.312 -10.090 1.00 94.19 103 PHE A CA 1
ATOM 816 C C . PHE A 1 103 ? -1.862 2.408 -9.781 1.00 94.19 103 PHE A C 1
ATOM 818 O O . PHE A 1 103 ? -2.485 1.422 -9.383 1.00 94.19 103 PHE A O 1
ATOM 825 N N . ASP A 1 104 ? -2.445 3.591 -9.998 1.00 95.75 104 ASP A N 1
ATOM 826 C CA . ASP A 1 104 ? -3.858 3.855 -9.737 1.00 95.75 104 ASP A CA 1
ATOM 827 C C . ASP A 1 104 ? -4.753 2.917 -10.581 1.00 95.75 104 ASP A C 1
ATOM 829 O O . ASP A 1 104 ? -5.733 2.367 -10.071 1.00 95.75 104 ASP A O 1
ATOM 833 N N . TYR A 1 105 ? -4.394 2.669 -11.846 1.00 95.88 105 TYR A N 1
ATOM 834 C CA . TYR A 1 105 ? -5.126 1.773 -12.743 1.00 95.88 105 TYR A CA 1
ATOM 835 C C . TYR A 1 105 ? -5.080 0.320 -12.263 1.00 95.88 105 TYR A C 1
ATOM 837 O O . TYR A 1 105 ? -6.123 -0.328 -12.161 1.00 95.88 105 TYR A O 1
ATOM 845 N N . ILE A 1 106 ? -3.897 -0.196 -11.924 1.00 94.69 106 ILE A N 1
ATOM 846 C CA . ILE A 1 106 ? -3.741 -1.573 -11.437 1.00 94.69 106 ILE A CA 1
ATOM 847 C C . ILE A 1 106 ? -4.461 -1.747 -10.102 1.00 94.69 106 ILE A C 1
ATOM 849 O O . ILE A 1 106 ? -5.135 -2.752 -9.894 1.00 94.69 106 ILE A O 1
ATOM 853 N N . TYR A 1 107 ? -4.387 -0.765 -9.207 1.00 95.81 107 TYR A N 1
ATOM 854 C CA . TYR A 1 107 ? -5.096 -0.822 -7.933 1.00 95.81 107 TYR A CA 1
ATOM 855 C C . TYR A 1 107 ? -6.618 -0.915 -8.131 1.00 95.81 107 TYR A C 1
ATOM 857 O O . TYR A 1 107 ? -7.321 -1.675 -7.453 1.00 95.81 107 TYR A O 1
ATOM 865 N N . GLN A 1 108 ? -7.153 -0.167 -9.095 1.00 95.06 108 GLN A N 1
ATOM 866 C CA . GLN A 1 108 ? -8.585 -0.164 -9.383 1.00 95.06 108 GLN A CA 1
ATOM 867 C C . GLN A 1 108 ? -9.032 -1.423 -10.136 1.00 95.06 108 GLN A C 1
ATOM 869 O O . GLN A 1 108 ? -10.036 -2.031 -9.759 1.00 95.06 108 GLN A O 1
ATOM 874 N N . HIS A 1 109 ? -8.283 -1.840 -11.156 1.00 93.56 109 HIS A N 1
ATOM 875 C CA . HIS A 1 109 ? -8.710 -2.854 -12.123 1.00 93.56 109 HIS A CA 1
ATOM 876 C C . HIS A 1 109 ? -8.053 -4.229 -11.945 1.00 93.56 109 HIS A C 1
ATOM 878 O O . HIS A 1 109 ? -8.530 -5.205 -12.520 1.00 93.56 109 HIS A O 1
ATOM 884 N N . GLY A 1 110 ? -6.980 -4.327 -11.160 1.00 88.00 110 GLY A N 1
ATOM 885 C CA . GLY A 1 110 ? -6.213 -5.557 -10.935 1.00 88.00 110 GLY A CA 1
ATOM 886 C C . GLY A 1 110 ? -5.408 -6.033 -12.147 1.00 88.00 110 GLY A C 1
ATOM 887 O O . GLY A 1 110 ? -4.867 -7.133 -12.123 1.00 88.00 110 GLY A O 1
ATOM 888 N N . VAL A 1 111 ? -5.355 -5.242 -13.220 1.00 87.06 111 VAL A N 1
ATOM 889 C CA . VAL A 1 111 ? -4.683 -5.578 -14.480 1.00 87.06 111 VAL A CA 1
ATOM 890 C C . VAL A 1 111 ? -3.975 -4.356 -15.038 1.00 87.06 111 VAL A C 1
ATOM 892 O O . VAL A 1 111 ? -4.341 -3.224 -14.726 1.00 87.06 111 VAL A O 1
ATOM 895 N N . TYR A 1 112 ? -2.993 -4.588 -15.902 1.00 85.75 112 TYR A N 1
ATOM 896 C CA . TYR A 1 112 ? -2.318 -3.519 -16.621 1.00 85.75 112 TYR A CA 1
ATOM 897 C C . TYR A 1 112 ? -3.246 -2.816 -17.627 1.00 85.75 112 TYR A C 1
ATOM 899 O O . TYR A 1 112 ? -4.068 -3.488 -18.267 1.00 85.75 112 TYR A O 1
ATOM 907 N N . PRO A 1 113 ? -3.123 -1.484 -17.787 1.00 84.88 113 PRO A N 1
ATOM 908 C CA . PRO A 1 113 ? -3.803 -0.762 -18.856 1.00 84.88 113 PRO A CA 1
ATOM 909 C C . PRO A 1 113 ? -3.344 -1.290 -20.226 1.00 84.88 113 PRO A C 1
ATOM 911 O O . PRO A 1 113 ? -2.186 -1.673 -20.395 1.00 84.88 113 PRO A O 1
ATOM 914 N N . ARG A 1 114 ? -4.278 -1.366 -21.182 1.00 80.50 114 ARG A N 1
ATOM 915 C CA . ARG A 1 114 ? -4.056 -1.870 -22.549 1.00 80.50 114 ARG A CA 1
ATOM 916 C C . ARG A 1 114 ? -3.834 -0.751 -23.550 1.00 80.50 114 ARG A C 1
ATOM 918 O O . ARG A 1 114 ? -4.493 0.299 -23.387 1.00 80.50 114 ARG A O 1
#